Protein AF-A0A7S0EB21-F1 (afdb_monomer_lite)

Organism: NCBI:txid33657

Foldseek 3Di:
DDWDWDFFDFPDDDDDDPVCVVVSSVVTDTKIKDWDKDWDADPVGDDIDIDTPAMEIQDDVVQVCCCPPVVHRYFYKNKDKDWDDDPPFWTKIKMKIWTDDDPVDGTDIDIDIDTDDDPDPDDD

pLDDT: mean 81.05, std 12.31, range [51.47, 95.56]

Structure (mmCIF, N/CA/C/O backbone):
data_AF-A0A7S0EB21-F1
#
_entry.id   AF-A0A7S0EB21-F1
#
loop_
_atom_site.group_PDB
_atom_site.id
_atom_site.type_symbol
_atom_site.label_atom_id
_atom_site.label_alt_id
_atom_site.label_comp_id
_atom_site.label_asym_id
_atom_site.label_entity_id
_atom_site.label_seq_id
_atom_site.pdbx_PDB_ins_code
_atom_site.Cartn_x
_atom_site.Cartn_y
_atom_site.Cartn_z
_atom_site.occupancy
_atom_site.B_iso_or_equiv
_atom_site.auth_seq_id
_atom_site.auth_comp_id
_atom_site.auth_asym_id
_atom_site.auth_atom_id
_atom_site.pdbx_PDB_model_num
ATOM 1 N N . VAL A 1 1 ? -5.939 8.604 -4.684 1.00 68.31 1 VAL A N 1
ATOM 2 C CA . VAL A 1 1 ? -4.953 7.493 -4.658 1.00 68.31 1 VAL A CA 1
ATOM 3 C C . VAL A 1 1 ? -3.615 8.059 -4.225 1.00 68.31 1 VAL A C 1
ATOM 5 O O . VAL A 1 1 ? -3.295 9.161 -4.648 1.00 68.31 1 VAL A O 1
ATOM 8 N N . VAL A 1 2 ? -2.875 7.367 -3.361 1.00 80.31 2 VAL A N 1
ATOM 9 C CA . VAL A 1 2 ? -1.544 7.796 -2.903 1.00 80.31 2 VAL A CA 1
ATOM 10 C C . VAL A 1 2 ? -0.546 6.688 -3.217 1.00 80.31 2 VAL A C 1
ATOM 12 O O . VAL A 1 2 ? -0.753 5.545 -2.817 1.00 80.31 2 VAL A O 1
ATOM 15 N N . ALA A 1 3 ? 0.526 7.031 -3.928 1.00 75.19 3 ALA A N 1
ATOM 16 C CA . ALA A 1 3 ? 1.645 6.141 -4.207 1.00 75.19 3 ALA A CA 1
ATOM 17 C C . ALA A 1 3 ? 2.830 6.497 -3.309 1.00 75.19 3 ALA A C 1
ATOM 19 O O . ALA A 1 3 ? 3.264 7.652 -3.283 1.00 75.19 3 ALA A O 1
ATOM 20 N N . LEU A 1 4 ? 3.372 5.515 -2.595 1.00 76.88 4 LEU A N 1
ATOM 21 C CA . LEU A 1 4 ? 4.465 5.726 -1.654 1.00 76.88 4 LEU A CA 1
ATOM 22 C C . LEU A 1 4 ? 5.517 4.614 -1.762 1.00 76.88 4 LEU A C 1
ATOM 24 O O . LEU A 1 4 ? 5.246 3.495 -2.193 1.00 76.88 4 LEU A O 1
ATOM 28 N N . SER A 1 5 ? 6.756 4.959 -1.428 1.00 72.56 5 SER A N 1
ATOM 29 C CA . SER A 1 5 ? 7.861 4.004 -1.340 1.00 72.56 5 SER A CA 1
ATOM 30 C C . SER A 1 5 ? 8.329 3.988 0.103 1.00 72.56 5 SER A C 1
ATOM 32 O O . SER A 1 5 ? 8.719 5.036 0.616 1.00 72.56 5 SER A O 1
ATOM 34 N N . GLU A 1 6 ? 8.292 2.824 0.744 1.00 72.56 6 GLU A N 1
ATOM 35 C CA . GLU A 1 6 ? 8.730 2.672 2.127 1.00 72.56 6 GLU A CA 1
ATOM 36 C C . GLU A 1 6 ? 10.105 2.008 2.147 1.00 72.56 6 GLU A C 1
ATOM 38 O O . GLU A 1 6 ? 10.272 0.843 1.774 1.00 72.56 6 GLU A O 1
ATOM 43 N N . LEU A 1 7 ? 11.115 2.781 2.544 1.00 72.31 7 LEU A N 1
ATOM 44 C CA . LEU A 1 7 ? 12.503 2.337 2.573 1.00 72.31 7 LEU A CA 1
ATOM 45 C C . LEU A 1 7 ? 12.890 1.909 3.988 1.00 72.31 7 LEU A C 1
ATOM 47 O O . LEU A 1 7 ? 12.822 2.695 4.931 1.00 72.31 7 LEU A O 1
ATOM 51 N N . GLY A 1 8 ? 13.340 0.660 4.116 1.00 57.53 8 GLY A N 1
ATOM 52 C CA . GLY A 1 8 ? 13.966 0.148 5.329 1.00 57.53 8 GLY A CA 1
ATOM 53 C C . GLY A 1 8 ? 13.060 0.108 6.559 1.00 57.53 8 GLY A C 1
ATOM 54 O O . GLY A 1 8 ? 13.546 0.426 7.648 1.00 57.53 8 GLY A O 1
ATOM 55 N N . ILE A 1 9 ? 11.797 -0.300 6.407 1.00 63.59 9 ILE A N 1
ATOM 56 C CA . ILE A 1 9 ? 10.895 -0.531 7.542 1.00 63.59 9 ILE A CA 1
ATOM 57 C C . ILE A 1 9 ? 11.317 -1.807 8.267 1.00 63.59 9 ILE A C 1
ATOM 59 O O . ILE A 1 9 ? 11.326 -2.891 7.690 1.00 63.59 9 ILE A O 1
ATOM 63 N N . ALA A 1 10 ? 11.659 -1.672 9.546 1.00 60.94 10 ALA A N 1
ATOM 64 C CA . ALA A 1 10 ? 11.792 -2.787 10.479 1.00 60.94 10 ALA A CA 1
ATOM 65 C C . ALA A 1 10 ? 10.491 -2.927 11.288 1.00 60.94 10 ALA A C 1
ATOM 67 O O . ALA A 1 10 ? 9.810 -1.920 11.496 1.00 60.94 10 ALA A O 1
ATOM 68 N N . PRO A 1 11 ? 10.174 -4.105 11.849 1.00 59.81 11 PRO A N 1
ATOM 69 C CA . PRO A 1 11 ? 9.057 -4.295 12.789 1.00 59.81 11 PRO A CA 1
ATOM 70 C C . PRO A 1 11 ? 9.248 -3.586 14.155 1.00 59.81 11 PRO A C 1
ATOM 72 O O . PRO A 1 11 ? 8.749 -4.037 15.184 1.00 59.81 11 PRO A O 1
ATOM 75 N N . ALA A 1 12 ? 9.981 -2.474 14.205 1.00 55.69 12 ALA A N 1
ATOM 76 C CA . ALA A 1 12 ? 10.409 -1.819 15.430 1.00 55.69 12 ALA A CA 1
ATOM 77 C C . ALA A 1 12 ? 9.692 -0.479 15.615 1.00 55.69 12 ALA A C 1
ATOM 79 O O . ALA A 1 12 ? 10.011 0.509 14.959 1.00 55.69 12 ALA A O 1
ATOM 80 N N . GLY A 1 13 ? 8.757 -0.431 16.561 1.00 51.47 13 GLY A N 1
ATOM 81 C CA . GLY A 1 13 ? 8.198 0.839 17.015 1.00 51.47 13 GLY A CA 1
ATOM 82 C C . GLY A 1 13 ? 7.635 0.771 18.421 1.00 51.47 13 GLY A C 1
ATOM 83 O O . GLY A 1 13 ? 8.158 1.418 19.321 1.00 51.47 13 GLY A O 1
ATOM 84 N N . VAL A 1 14 ? 6.599 -0.040 18.630 1.00 51.97 14 VAL A N 1
ATOM 85 C CA . VAL A 1 14 ? 5.759 0.123 19.829 1.00 51.97 14 VAL A CA 1
ATOM 86 C C . VAL A 1 14 ? 5.985 -0.957 20.896 1.00 51.97 14 VAL A C 1
ATOM 88 O O . VAL A 1 14 ? 5.771 -0.689 22.069 1.00 51.97 14 VAL A O 1
ATOM 91 N N . LEU A 1 15 ? 6.484 -2.149 20.533 1.00 56.28 15 LEU A N 1
ATOM 92 C CA . LEU A 1 15 ? 6.464 -3.320 21.433 1.00 56.28 15 LEU A CA 1
ATOM 93 C C . LEU A 1 15 ? 7.834 -3.973 21.718 1.00 56.28 15 LEU A C 1
ATOM 95 O O . LEU A 1 15 ? 7.917 -4.862 22.557 1.00 56.28 15 LEU A O 1
ATOM 99 N N . ALA A 1 16 ? 8.920 -3.567 21.045 1.00 60.88 16 ALA A N 1
ATOM 100 C CA . ALA A 1 16 ? 10.204 -4.275 21.132 1.00 60.88 16 ALA A CA 1
ATOM 101 C C . ALA A 1 16 ? 11.177 -3.675 22.181 1.00 60.88 16 ALA A C 1
ATOM 103 O O . ALA A 1 16 ? 11.488 -2.474 22.101 1.00 60.88 16 ALA A O 1
ATOM 104 N N . PRO A 1 17 ? 11.740 -4.490 23.105 1.00 70.88 17 PRO A N 1
ATOM 105 C CA . PRO A 1 17 ? 12.760 -4.057 24.064 1.00 70.88 17 PRO A CA 1
ATOM 106 C C . PRO A 1 17 ? 13.980 -3.443 23.368 1.00 70.88 17 PRO A C 1
ATOM 108 O O . PRO A 1 17 ? 14.415 -3.931 22.324 1.00 70.88 17 PRO A O 1
ATOM 111 N N . ARG A 1 18 ? 14.575 -2.393 23.959 1.00 72.56 18 ARG A N 1
ATOM 112 C CA . ARG A 1 18 ? 15.721 -1.654 23.379 1.00 72.56 18 ARG A CA 1
ATOM 113 C C . ARG A 1 18 ? 16.881 -2.566 22.961 1.00 72.56 18 ARG A C 1
ATOM 115 O O . ARG A 1 18 ? 17.495 -2.308 21.932 1.00 72.56 18 ARG A O 1
ATOM 122 N N . LEU A 1 19 ? 17.116 -3.641 23.711 1.00 77.62 19 LEU A N 1
ATOM 123 C CA . LEU A 1 19 ? 18.191 -4.605 23.478 1.00 77.62 19 LEU A CA 1
ATOM 124 C C . LEU A 1 19 ? 18.001 -5.457 22.209 1.00 77.62 19 LEU A C 1
ATOM 126 O O . LEU A 1 19 ? 18.982 -5.817 21.570 1.00 77.62 19 LEU A O 1
ATOM 130 N N . LEU A 1 20 ? 16.757 -5.740 21.801 1.00 73.12 20 LEU A N 1
ATOM 131 C CA . LEU A 1 20 ? 16.469 -6.527 20.590 1.00 73.12 20 LEU A CA 1
ATOM 132 C C . LEU A 1 20 ? 16.402 -5.681 19.312 1.00 73.12 20 LEU A C 1
ATOM 134 O O . LEU A 1 20 ? 16.380 -6.228 18.211 1.00 73.12 20 LEU A O 1
ATOM 138 N N . ARG A 1 21 ? 16.385 -4.349 19.428 1.00 71.62 21 ARG A N 1
ATOM 139 C CA . ARG A 1 21 ? 16.304 -3.435 18.277 1.00 71.62 21 ARG A CA 1
ATOM 140 C C . ARG A 1 21 ? 17.377 -3.663 17.197 1.00 71.62 21 ARG A C 1
ATOM 142 O O . ARG A 1 21 ? 16.979 -3.671 16.033 1.00 71.62 21 ARG A O 1
ATOM 149 N N . PRO A 1 22 ? 18.680 -3.866 17.499 1.00 71.00 22 PRO A N 1
ATOM 150 C CA . PRO A 1 22 ? 19.681 -4.107 16.455 1.00 71.00 22 PRO A CA 1
ATOM 151 C C . PRO A 1 22 ? 19.430 -5.422 15.707 1.00 71.00 22 PRO A C 1
ATOM 153 O O . PRO A 1 22 ? 19.478 -5.437 14.481 1.00 71.00 22 PRO A O 1
ATOM 156 N N . LEU A 1 23 ? 19.053 -6.491 16.414 1.00 68.38 23 LEU A N 1
ATOM 157 C CA . LEU A 1 23 ? 18.699 -7.772 15.796 1.00 68.38 23 LEU A CA 1
ATOM 158 C C . LEU A 1 23 ? 17.462 -7.636 14.891 1.00 68.38 23 LEU A C 1
ATOM 160 O O . LEU A 1 23 ? 17.471 -8.074 13.746 1.00 68.38 23 LEU A O 1
ATOM 164 N N . LEU A 1 24 ? 16.419 -6.949 15.365 1.00 66.62 24 LEU A N 1
ATOM 165 C CA . LEU A 1 24 ? 15.198 -6.694 14.589 1.00 66.62 24 LEU A CA 1
ATOM 166 C C . LEU A 1 24 ? 15.430 -5.756 13.392 1.00 66.62 24 LEU A C 1
ATOM 168 O O . LEU A 1 24 ? 14.667 -5.794 12.428 1.00 66.62 24 LEU A O 1
ATOM 172 N N . SER A 1 25 ? 16.486 -4.938 13.417 1.00 65.12 25 SER A N 1
ATOM 173 C CA . SER A 1 25 ? 16.880 -4.087 12.288 1.00 65.12 25 SER A CA 1
ATOM 174 C C . SER A 1 25 ? 17.454 -4.878 11.107 1.00 65.12 25 SER A C 1
ATOM 176 O O . SER A 1 25 ? 17.464 -4.375 9.986 1.00 65.12 25 SER A O 1
ATOM 178 N N . LEU A 1 26 ? 17.873 -6.128 11.318 1.00 67.44 26 LEU A N 1
ATOM 179 C CA . LEU A 1 26 ? 18.251 -7.026 10.224 1.00 67.44 26 LEU A CA 1
ATOM 180 C C . LEU A 1 26 ? 17.025 -7.530 9.450 1.00 67.44 26 LEU A C 1
ATOM 182 O O . LEU A 1 26 ? 17.141 -7.894 8.286 1.00 67.44 26 LEU A O 1
ATOM 186 N N . LEU A 1 27 ? 15.831 -7.480 10.050 1.00 69.81 27 LEU A N 1
ATOM 187 C CA . LEU A 1 27 ? 14.563 -7.828 9.398 1.00 69.81 27 LEU A CA 1
ATOM 188 C C . LEU A 1 27 ? 13.963 -6.649 8.613 1.00 69.81 27 LEU A C 1
ATOM 190 O O . LEU A 1 27 ? 12.751 -6.590 8.401 1.00 69.81 27 LEU A O 1
ATOM 194 N N . ARG A 1 28 ? 14.785 -5.669 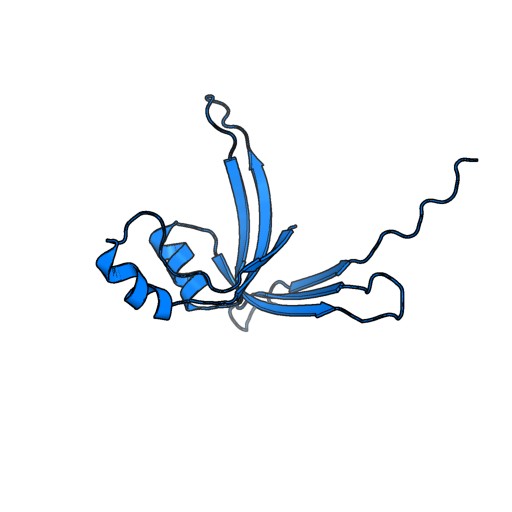8.222 1.00 76.12 28 ARG A N 1
ATOM 195 C CA . ARG A 1 28 ? 14.328 -4.503 7.464 1.00 76.12 28 ARG A CA 1
ATOM 196 C C . ARG A 1 28 ? 13.867 -4.912 6.079 1.00 76.12 28 ARG A C 1
ATOM 198 O O . ARG A 1 28 ? 14.599 -5.535 5.318 1.00 76.12 28 ARG A O 1
ATOM 205 N N . VAL A 1 29 ? 12.668 -4.470 5.737 1.00 78.88 29 VAL A N 1
ATOM 206 C CA . VAL A 1 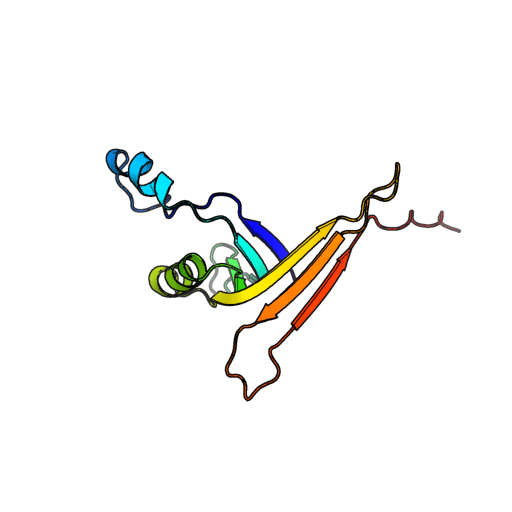29 ? 12.062 -4.698 4.437 1.00 78.88 29 VAL A CA 1
ATOM 207 C C . VAL A 1 29 ? 11.863 -3.356 3.748 1.00 78.88 29 VAL A C 1
ATOM 209 O O . VAL A 1 29 ? 11.288 -2.423 4.310 1.00 78.88 29 VAL A O 1
ATOM 212 N N . SER A 1 30 ? 12.328 -3.268 2.508 1.00 83.31 30 SER A N 1
ATOM 213 C CA . SER A 1 30 ? 12.010 -2.156 1.612 1.00 83.31 30 SER A CA 1
ATOM 214 C C . SER A 1 30 ? 10.964 -2.620 0.614 1.00 83.31 30 SER A C 1
ATOM 216 O O . SER A 1 30 ? 11.091 -3.705 0.041 1.00 83.31 30 SER A O 1
ATOM 218 N N . HIS A 1 31 ? 9.916 -1.825 0.421 1.00 87.44 31 HIS A N 1
ATOM 219 C CA . HIS A 1 31 ? 8.842 -2.182 -0.496 1.00 87.44 31 HIS A CA 1
ATOM 220 C C . HIS A 1 31 ? 8.134 -0.951 -1.067 1.00 87.44 31 HIS A C 1
ATOM 222 O O . HIS A 1 31 ? 8.176 0.148 -0.511 1.00 87.44 31 HIS A O 1
ATOM 228 N N . HIS A 1 32 ? 7.472 -1.140 -2.203 1.00 91.06 32 HIS A N 1
ATOM 229 C CA . HIS A 1 32 ? 6.542 -0.163 -2.751 1.00 91.06 32 HIS A CA 1
ATOM 230 C C . HIS A 1 32 ? 5.137 -0.455 -2.244 1.00 91.06 32 HIS A C 1
ATOM 232 O O . HIS A 1 32 ? 4.756 -1.623 -2.103 1.00 91.06 32 HIS A O 1
ATOM 238 N N . ALA A 1 33 ? 4.365 0.604 -2.013 1.00 90.75 33 ALA A N 1
ATOM 239 C CA . ALA A 1 33 ? 2.970 0.486 -1.641 1.00 90.75 33 ALA A CA 1
ATOM 240 C C . ALA A 1 33 ? 2.095 1.519 -2.360 1.00 90.75 33 ALA A C 1
ATOM 242 O O . ALA A 1 33 ? 2.524 2.630 -2.691 1.00 90.75 33 ALA A O 1
ATOM 243 N N . VAL A 1 34 ? 0.849 1.134 -2.621 1.00 92.00 34 VAL A N 1
ATOM 244 C CA . VAL A 1 34 ? -0.161 2.010 -3.217 1.00 92.00 34 VAL A CA 1
ATOM 245 C C . VAL A 1 34 ? -1.451 1.908 -2.433 1.00 92.00 34 VAL A C 1
ATOM 247 O O . VAL A 1 34 ? -1.985 0.823 -2.217 1.00 92.00 34 VAL A O 1
ATOM 250 N N . ASN A 1 35 ? -1.989 3.059 -2.042 1.00 92.38 35 ASN A N 1
ATOM 251 C CA . ASN A 1 35 ? -3.087 3.114 -1.097 1.00 92.38 35 ASN A CA 1
ATOM 252 C C . ASN A 1 35 ? -4.243 3.916 -1.700 1.00 92.38 35 ASN A C 1
ATOM 254 O O . ASN A 1 35 ? -4.075 5.035 -2.200 1.00 92.38 35 ASN A O 1
ATOM 258 N N . VAL A 1 36 ? -5.451 3.373 -1.582 1.00 90.81 36 VAL A N 1
ATOM 259 C CA . VAL A 1 36 ? -6.690 4.131 -1.760 1.00 90.81 36 VAL A CA 1
ATOM 260 C C . VAL A 1 36 ? -7.229 4.384 -0.366 1.00 90.81 36 VAL A C 1
ATOM 262 O O . VAL A 1 36 ? -7.602 3.451 0.342 1.00 90.81 36 VAL A O 1
ATOM 265 N N . ARG A 1 37 ? -7.191 5.645 0.062 1.00 93.12 37 ARG A N 1
ATOM 266 C CA . ARG A 1 37 ? -7.520 6.040 1.429 1.00 93.12 37 ARG A CA 1
ATOM 267 C C . ARG A 1 37 ? -8.244 7.372 1.459 1.00 93.12 37 ARG A C 1
ATOM 269 O O . ARG A 1 37 ? -8.053 8.191 0.560 1.00 93.12 37 ARG A O 1
ATOM 276 N N . THR A 1 38 ? -9.005 7.582 2.520 1.00 93.69 38 THR A N 1
ATOM 277 C CA . THR A 1 38 ? -9.607 8.871 2.856 1.00 93.69 38 THR A CA 1
ATOM 278 C C . THR A 1 38 ? -9.284 9.247 4.300 1.00 93.69 38 THR A C 1
ATOM 280 O O . THR A 1 38 ? -8.840 8.408 5.088 1.00 93.69 38 THR A O 1
ATOM 283 N N . TYR A 1 39 ? -9.488 10.517 4.631 1.00 94.06 39 TYR A N 1
ATOM 284 C CA . TYR A 1 39 ? -9.381 11.034 5.988 1.00 94.06 39 TYR A CA 1
ATOM 285 C C . TYR A 1 39 ? -10.775 11.097 6.597 1.00 94.06 39 TYR A C 1
ATOM 287 O O . TYR A 1 39 ? -11.710 11.599 5.974 1.00 94.06 39 TYR A O 1
ATOM 295 N N . VAL A 1 40 ? -10.913 10.572 7.807 1.00 94.69 40 VAL A N 1
ATOM 296 C CA . VAL A 1 40 ? -12.202 10.452 8.488 1.00 94.69 40 VAL A CA 1
ATOM 297 C C . VAL A 1 40 ? -12.167 11.195 9.812 1.00 94.69 40 VAL A C 1
ATOM 299 O O . VAL A 1 40 ? -11.123 11.301 10.457 1.00 94.69 40 VAL A O 1
ATOM 302 N N . ARG A 1 41 ? -13.322 11.707 10.226 1.00 95.56 41 ARG A N 1
ATOM 303 C CA . ARG A 1 41 ? -13.543 12.234 11.572 1.00 95.56 41 ARG A CA 1
ATOM 304 C C . ARG A 1 41 ? -14.632 11.388 12.228 1.00 95.56 41 ARG A C 1
ATOM 306 O O . ARG A 1 41 ? -15.693 11.250 11.620 1.00 95.56 41 ARG A O 1
ATOM 313 N N . PRO A 1 42 ? -14.384 10.784 13.401 1.00 92.50 42 PRO A N 1
ATOM 314 C CA . PRO A 1 42 ? -15.397 9.987 14.081 1.00 92.50 42 PRO A CA 1
ATOM 315 C C . PRO A 1 42 ? -16.623 10.833 14.439 1.00 92.50 42 PRO A C 1
ATOM 317 O O . PRO A 1 42 ? -16.487 11.912 15.012 1.00 92.50 42 PRO A O 1
ATOM 320 N N . ALA A 1 43 ? -17.820 10.328 14.133 1.00 90.12 43 ALA A N 1
ATOM 321 C CA . ALA A 1 43 ? -19.075 11.019 14.441 1.00 90.12 43 ALA A CA 1
ATOM 322 C C . ALA A 1 43 ? -19.319 11.153 15.955 1.00 90.12 43 ALA A C 1
ATOM 324 O O . ALA A 1 43 ? -19.879 12.146 16.401 1.00 90.12 43 ALA A O 1
ATOM 325 N N . ALA A 1 44 ? -18.841 10.189 16.750 1.00 91.00 44 ALA A N 1
ATOM 326 C CA . ALA A 1 44 ? -18.924 10.204 18.213 1.00 91.00 44 ALA A CA 1
ATOM 327 C C . ALA A 1 44 ? -17.900 11.147 18.888 1.00 91.00 44 ALA A C 1
ATOM 329 O O . ALA A 1 44 ? -17.735 11.110 20.104 1.00 91.00 44 ALA A O 1
ATOM 330 N N . GLY A 1 45 ? -17.186 11.967 18.110 1.00 89.75 45 GLY A N 1
ATOM 331 C CA . GLY A 1 45 ? -16.028 12.715 18.589 1.00 89.75 45 GLY A CA 1
ATOM 332 C C . GLY A 1 45 ? -14.775 11.839 18.697 1.00 89.75 45 GLY A C 1
ATOM 333 O O . GLY A 1 45 ? -14.834 10.610 18.706 1.00 89.75 45 GLY A O 1
ATOM 334 N N . GLY A 1 46 ? -13.611 12.486 18.716 1.00 90.75 46 GLY A N 1
ATOM 335 C CA . GLY A 1 46 ? -12.309 11.820 18.771 1.00 90.75 46 GLY A CA 1
ATOM 336 C C . GLY A 1 46 ? -11.319 12.336 17.725 1.00 90.75 46 GLY A C 1
ATOM 337 O O . GLY A 1 46 ? -11.657 13.195 16.904 1.00 90.75 46 GLY A O 1
ATOM 338 N N . PRO A 1 47 ? -10.073 11.835 17.759 1.00 94.56 47 PRO A N 1
ATOM 339 C CA . PRO A 1 47 ? -9.032 12.287 16.850 1.00 94.56 47 PRO A CA 1
ATOM 340 C C . PRO A 1 47 ? -9.363 11.921 15.391 1.00 94.56 47 PRO A C 1
ATOM 342 O O . PRO A 1 47 ? -9.931 10.856 15.131 1.00 94.56 47 PRO A O 1
ATOM 345 N N . PRO A 1 48 ? -9.001 12.778 14.415 1.00 94.38 48 PRO A N 1
ATOM 346 C CA . PRO A 1 48 ? -9.117 12.440 13.002 1.00 94.38 48 PRO A CA 1
ATOM 347 C C . PRO A 1 48 ? -8.254 11.218 12.667 1.00 94.38 48 PRO A C 1
ATOM 349 O O . PRO A 1 48 ? -7.172 11.028 13.221 1.00 94.38 48 PRO A O 1
ATOM 352 N N . GLY A 1 49 ? -8.731 10.404 11.730 1.00 91.75 49 GLY A N 1
ATOM 353 C CA . GLY A 1 49 ? -8.096 9.152 11.339 1.00 91.75 49 GLY A CA 1
ATOM 354 C C . GLY A 1 49 ? -7.938 9.000 9.831 1.00 91.75 49 GLY A C 1
ATOM 355 O O . GLY A 1 49 ? -8.378 9.830 9.032 1.00 91.75 49 GLY A O 1
ATOM 356 N N . VAL A 1 50 ? -7.316 7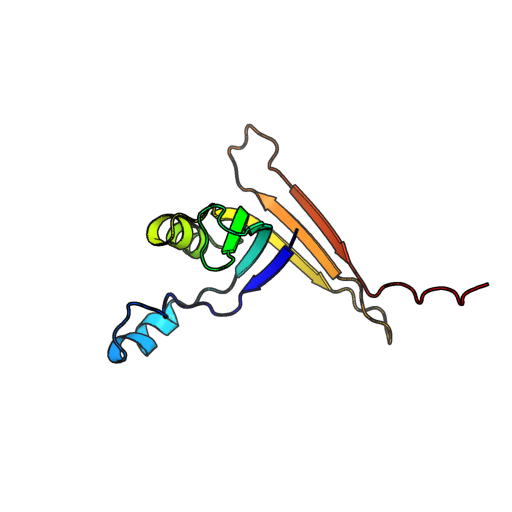.891 9.442 1.00 91.94 50 VAL A N 1
ATOM 357 C CA . VAL A 1 50 ? -7.161 7.468 8.048 1.00 91.94 50 VAL A CA 1
ATOM 358 C C . VAL A 1 50 ? -7.923 6.166 7.860 1.00 91.94 50 VAL A C 1
ATOM 360 O O . VAL A 1 50 ? -7.733 5.224 8.624 1.00 91.94 50 VAL A O 1
ATOM 363 N N . TYR A 1 51 ? -8.751 6.100 6.824 1.00 90.00 51 TYR A N 1
ATOM 364 C CA . TYR A 1 51 ? -9.444 4.880 6.429 1.00 90.00 51 TYR A CA 1
ATOM 365 C C . TYR A 1 51 ? -8.896 4.376 5.094 1.00 90.00 51 TYR A C 1
ATOM 367 O O . TYR A 1 51 ? -8.842 5.129 4.119 1.00 90.00 51 TYR A O 1
ATOM 375 N N . PHE A 1 52 ? -8.490 3.107 5.043 1.00 92.50 52 PHE A N 1
ATOM 376 C CA . PHE A 1 52 ? -7.942 2.472 3.844 1.00 92.50 52 PHE A CA 1
ATOM 377 C C . PHE A 1 52 ? -9.008 1.616 3.156 1.00 92.50 52 PHE A C 1
ATOM 379 O O . PHE A 1 52 ? -9.418 0.591 3.689 1.00 92.50 52 PHE A O 1
ATOM 386 N N . PHE A 1 53 ? -9.400 1.994 1.939 1.00 89.94 53 PHE A N 1
ATOM 387 C CA . PHE A 1 53 ? -10.222 1.149 1.066 1.00 89.94 53 PHE A CA 1
ATOM 388 C C . PHE A 1 53 ? -9.402 -0.006 0.488 1.00 89.94 53 PHE A C 1
ATOM 390 O O . PHE A 1 53 ? -9.871 -1.137 0.373 1.00 89.94 53 PHE A O 1
ATOM 397 N N . SER A 1 54 ? -8.153 0.275 0.114 1.00 89.38 54 SER A N 1
ATOM 398 C CA . SER A 1 54 ? -7.208 -0.752 -0.300 1.00 89.38 54 SER A CA 1
ATOM 399 C C . SER A 1 54 ? -5.774 -0.331 -0.063 1.00 89.38 54 SER A C 1
ATOM 401 O O . SER A 1 54 ? -5.452 0.860 -0.118 1.00 89.38 54 SER A O 1
ATOM 403 N N . LEU A 1 55 ? -4.910 -1.324 0.124 1.00 92.44 55 LEU A N 1
ATOM 404 C CA . LEU A 1 55 ? -3.491 -1.105 0.308 1.00 92.44 55 LEU A CA 1
ATOM 405 C C . LEU A 1 55 ? -2.704 -2.201 -0.412 1.00 92.44 55 LEU A C 1
ATOM 407 O O . LEU A 1 55 ? -2.697 -3.348 0.009 1.00 92.44 55 LEU A O 1
ATOM 411 N N . ASP A 1 56 ? -2.076 -1.866 -1.527 1.00 93.94 56 ASP A N 1
ATOM 412 C CA . ASP A 1 56 ? -1.289 -2.798 -2.326 1.00 93.94 56 ASP A CA 1
ATOM 413 C C . ASP A 1 56 ? 0.181 -2.709 -1.903 1.00 93.94 56 ASP A C 1
ATOM 415 O O . ASP A 1 56 ? 0.679 -1.616 -1.648 1.00 93.94 56 ASP A O 1
ATOM 419 N N . CYS A 1 57 ? 0.881 -3.840 -1.819 1.00 93.19 57 CYS A N 1
ATOM 420 C CA . CYS A 1 57 ? 2.252 -3.926 -1.313 1.00 93.19 57 CYS A CA 1
ATOM 421 C C . CYS A 1 57 ? 3.093 -4.865 -2.183 1.00 93.19 57 CYS A C 1
ATOM 423 O O . CYS A 1 57 ? 2.642 -5.956 -2.541 1.00 93.19 57 CYS A O 1
ATOM 425 N N . SER A 1 58 ? 4.331 -4.471 -2.490 1.00 93.69 58 SER A N 1
ATOM 426 C CA . SER A 1 58 ? 5.237 -5.258 -3.334 1.00 93.69 58 SER A CA 1
ATOM 427 C C . SER A 1 58 ? 5.980 -6.388 -2.616 1.00 93.69 58 SER A C 1
ATOM 429 O O . SER A 1 58 ? 6.768 -7.088 -3.251 1.00 93.69 58 SER A O 1
ATOM 431 N N . HIS A 1 59 ? 5.764 -6.576 -1.309 1.00 92.38 59 HIS A N 1
ATOM 432 C CA . HIS A 1 59 ? 6.534 -7.519 -0.499 1.00 92.38 59 HIS A CA 1
ATOM 433 C C . HIS A 1 59 ? 5.649 -8.448 0.339 1.00 92.38 59 HIS A C 1
ATOM 435 O O . HIS A 1 59 ? 4.828 -8.005 1.142 1.00 92.38 59 HIS A O 1
ATOM 441 N N . VAL A 1 60 ? 5.873 -9.759 0.200 1.00 90.88 60 VAL A N 1
ATOM 442 C CA . VAL A 1 60 ? 5.057 -10.815 0.827 1.00 90.88 60 VAL A CA 1
ATOM 443 C C . VAL A 1 60 ? 5.053 -10.694 2.349 1.00 90.88 60 VAL A C 1
ATOM 445 O O . VAL A 1 60 ? 3.986 -10.626 2.950 1.00 90.88 60 VAL A O 1
ATOM 448 N N . LEU A 1 61 ? 6.234 -10.613 2.970 1.00 88.44 61 LEU A N 1
ATOM 449 C CA . LEU A 1 61 ? 6.348 -10.597 4.431 1.00 88.44 61 LEU A CA 1
ATOM 450 C C . LEU A 1 61 ? 5.733 -9.337 5.060 1.00 88.44 61 LEU A C 1
ATOM 452 O O . LEU A 1 61 ? 5.024 -9.440 6.055 1.00 88.44 61 LEU A O 1
ATOM 456 N N . ALA A 1 62 ? 5.941 -8.164 4.449 1.00 85.44 62 ALA A N 1
ATOM 457 C CA . ALA A 1 62 ? 5.337 -6.912 4.896 1.00 85.44 62 ALA A CA 1
ATOM 458 C C . ALA A 1 62 ? 3.809 -6.965 4.763 1.00 85.44 62 ALA A C 1
ATOM 460 O O . ALA A 1 62 ? 3.096 -6.633 5.707 1.00 85.44 62 ALA A O 1
ATOM 461 N N . SER A 1 63 ? 3.298 -7.471 3.633 1.00 89.81 63 SER A N 1
ATOM 462 C CA . SER A 1 63 ? 1.860 -7.650 3.426 1.00 89.81 63 SER A CA 1
ATOM 463 C C . SER A 1 63 ? 1.240 -8.635 4.413 1.00 89.81 63 SER A C 1
ATOM 465 O O . SER A 1 63 ? 0.134 -8.388 4.889 1.00 89.81 63 SER A O 1
ATOM 467 N N . PHE A 1 64 ? 1.919 -9.739 4.720 1.00 90.0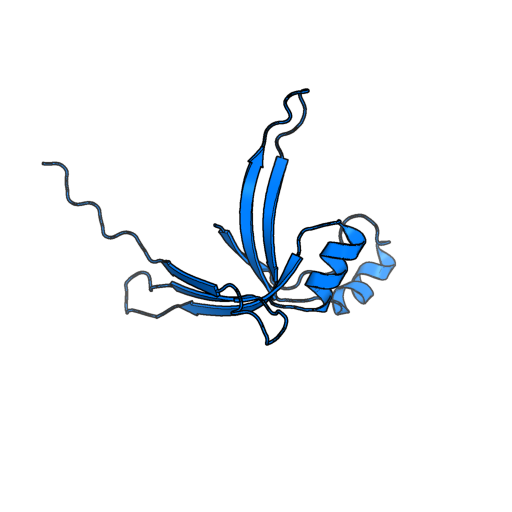6 64 PHE A N 1
ATOM 468 C CA . PHE A 1 64 ? 1.437 -10.720 5.686 1.00 90.06 64 PHE A CA 1
ATOM 469 C C . PHE A 1 64 ? 1.448 -10.154 7.112 1.00 90.06 64 PHE A C 1
ATOM 471 O O . PHE A 1 64 ? 0.425 -10.198 7.791 1.00 90.06 64 PHE A O 1
ATOM 478 N N . GLY A 1 65 ? 2.561 -9.547 7.534 1.00 87.00 65 GLY A N 1
ATOM 479 C CA . GLY A 1 65 ? 2.691 -8.933 8.856 1.00 87.00 65 GLY A CA 1
ATOM 480 C C . GLY A 1 65 ? 1.670 -7.819 9.092 1.00 87.00 65 GLY A C 1
ATOM 481 O O . GLY A 1 65 ? 1.047 -7.778 10.149 1.00 87.00 65 GLY A O 1
ATOM 482 N N . ALA A 1 66 ? 1.418 -6.967 8.094 1.00 86.31 66 ALA A N 1
ATOM 483 C CA . ALA A 1 66 ? 0.426 -5.898 8.197 1.00 86.31 66 ALA A CA 1
ATOM 484 C C . ALA A 1 66 ? -1.011 -6.416 8.384 1.00 86.31 66 ALA A C 1
ATOM 486 O O . ALA A 1 66 ? -1.789 -5.837 9.146 1.00 86.31 66 ALA A O 1
ATOM 487 N N . ARG A 1 67 ? -1.359 -7.529 7.725 1.00 90.69 67 ARG A N 1
ATOM 488 C CA . ARG A 1 67 ? -2.661 -8.191 7.898 1.00 90.69 67 ARG A CA 1
ATOM 489 C C . ARG A 1 67 ? -2.779 -8.830 9.275 1.00 90.69 67 ARG A C 1
ATOM 491 O O . ARG A 1 67 ? -3.798 -8.658 9.928 1.00 90.69 67 ARG A O 1
ATOM 498 N N . LEU A 1 68 ? -1.743 -9.553 9.697 1.00 87.50 68 LEU A N 1
ATOM 499 C CA . LEU A 1 68 ? -1.771 -10.328 10.934 1.00 87.50 68 LEU A CA 1
ATOM 500 C C . LEU A 1 68 ? -1.740 -9.437 12.181 1.00 87.50 68 LEU A C 1
ATOM 502 O O . LEU A 1 68 ? -2.478 -9.688 13.125 1.00 87.50 68 LEU A O 1
ATOM 506 N N . LEU A 1 69 ? -0.890 -8.407 12.189 1.00 85.81 69 LEU A N 1
ATOM 507 C CA . LEU A 1 69 ? -0.617 -7.609 13.389 1.00 85.81 69 LEU A CA 1
ATOM 508 C C . LEU A 1 69 ? -1.488 -6.357 13.504 1.00 85.81 69 LEU A C 1
ATOM 510 O O . LEU A 1 69 ? -1.754 -5.902 14.611 1.00 85.81 69 LEU A O 1
ATOM 514 N N . PHE A 1 70 ? -1.917 -5.787 12.376 1.00 83.19 70 PHE A N 1
ATOM 515 C CA . PHE A 1 70 ? -2.616 -4.497 12.352 1.00 83.19 70 PHE A CA 1
ATOM 516 C C . PHE A 1 70 ? -3.985 -4.561 11.669 1.00 83.19 70 PHE A C 1
ATOM 518 O O . PHE A 1 70 ? -4.636 -3.529 11.519 1.00 83.19 70 PHE A O 1
ATOM 525 N N . ASN A 1 71 ? -4.420 -5.751 11.237 1.00 88.25 71 ASN A N 1
ATOM 526 C CA . ASN A 1 71 ? -5.669 -5.963 10.502 1.00 88.25 71 ASN A CA 1
ATOM 527 C C . ASN A 1 71 ? -5.831 -5.010 9.299 1.00 88.25 71 ASN A C 1
ATOM 529 O O . ASN A 1 71 ? -6.927 -4.548 8.979 1.00 88.25 71 ASN A O 1
ATOM 533 N N . LEU A 1 72 ? -4.718 -4.668 8.643 1.00 91.00 72 LEU A N 1
ATOM 534 C CA . LEU A 1 72 ? -4.737 -3.744 7.515 1.00 91.00 72 LEU A CA 1
ATOM 535 C C . LEU A 1 72 ? -5.114 -4.482 6.222 1.00 91.00 72 LEU A C 1
ATOM 537 O O . LEU A 1 72 ? -4.714 -5.637 6.033 1.00 91.00 72 LEU A O 1
ATOM 541 N N . PRO A 1 73 ? -5.812 -3.819 5.279 1.00 91.62 73 PRO A N 1
ATOM 542 C CA . PRO A 1 73 ? -6.279 -4.425 4.031 1.00 91.62 73 PRO A CA 1
ATOM 543 C C . PRO A 1 73 ? -5.152 -4.554 2.987 1.00 91.62 73 PRO A C 1
ATOM 545 O O . PRO A 1 73 ? -5.317 -4.160 1.829 1.00 91.62 73 PRO A O 1
ATOM 548 N N . TYR A 1 74 ? -3.996 -5.087 3.397 1.00 91.88 74 TYR A N 1
ATOM 549 C CA . TYR A 1 74 ? -2.838 -5.282 2.530 1.00 91.88 74 TYR A CA 1
ATOM 550 C C . TYR A 1 74 ? -3.107 -6.384 1.498 1.00 91.88 74 TYR A C 1
ATOM 552 O O . TYR A 1 74 ? -3.493 -7.505 1.843 1.00 91.88 74 TYR A O 1
ATOM 560 N N . ARG A 1 75 ? -2.850 -6.087 0.225 1.00 92.56 75 ARG A N 1
ATOM 561 C CA . ARG A 1 75 ? -2.888 -7.033 -0.890 1.00 92.56 75 ARG A CA 1
ATOM 562 C C . ARG A 1 75 ? -1.542 -7.069 -1.591 1.00 92.56 75 ARG A C 1
ATOM 564 O O . ARG A 1 75 ? -0.946 -6.040 -1.890 1.00 92.56 75 ARG A O 1
ATOM 571 N N . LEU A 1 76 ? -1.068 -8.274 -1.875 1.00 94.44 76 LEU A N 1
ATOM 572 C CA . LEU A 1 76 ? 0.194 -8.459 -2.572 1.00 94.44 76 LEU A CA 1
ATOM 573 C C . LEU A 1 76 ? 0.050 -8.029 -4.038 1.00 94.44 76 LEU A C 1
ATOM 575 O O . LEU A 1 76 ? -0.860 -8.489 -4.729 1.00 94.44 76 LEU A O 1
ATOM 579 N N . ALA A 1 77 ? 0.955 -7.185 -4.523 1.00 94.38 77 ALA A N 1
ATOM 580 C CA . ALA A 1 77 ? 0.959 -6.680 -5.893 1.00 94.38 77 ALA A CA 1
ATOM 581 C C . ALA A 1 77 ? 2.377 -6.660 -6.474 1.00 94.38 77 ALA A C 1
ATOM 583 O O . ALA A 1 77 ? 3.363 -6.583 -5.747 1.00 94.38 77 ALA A O 1
ATOM 584 N N . ARG A 1 78 ? 2.503 -6.736 -7.799 1.00 93.81 78 ARG A N 1
ATOM 585 C CA . ARG A 1 78 ? 3.738 -6.353 -8.498 1.00 93.81 78 ARG A CA 1
ATOM 586 C C . ARG A 1 78 ? 3.671 -4.854 -8.738 1.00 93.81 78 ARG A C 1
ATOM 588 O O . ARG A 1 78 ? 2.716 -4.415 -9.364 1.00 93.81 78 ARG A O 1
ATOM 595 N N . ILE A 1 79 ? 4.639 -4.099 -8.226 1.00 93.94 79 ILE A N 1
ATOM 596 C CA . ILE A 1 79 ? 4.657 -2.637 -8.327 1.00 93.94 79 ILE A CA 1
ATOM 597 C C . ILE A 1 79 ? 6.002 -2.205 -8.901 1.00 93.94 79 ILE A C 1
ATOM 599 O O . ILE A 1 79 ? 7.044 -2.546 -8.340 1.00 93.94 79 ILE A O 1
ATOM 603 N N . HIS A 1 80 ? 5.968 -1.440 -9.988 1.00 92.50 80 HIS A N 1
ATOM 604 C CA . HIS A 1 80 ? 7.138 -0.817 -10.596 1.00 92.50 80 HIS A CA 1
ATOM 605 C C . HIS A 1 80 ? 6.976 0.698 -10.581 1.00 92.50 80 HIS A C 1
ATOM 607 O O . HIS A 1 80 ? 5.885 1.223 -10.796 1.00 92.50 80 HIS A O 1
ATOM 613 N N . ARG A 1 81 ? 8.071 1.415 -10.331 1.00 89.00 81 ARG A N 1
ATOM 614 C CA . ARG A 1 81 ? 8.103 2.878 -10.342 1.00 89.00 81 ARG A CA 1
ATOM 615 C C . ARG A 1 81 ? 9.354 3.344 -11.068 1.00 89.00 81 ARG A C 1
ATOM 617 O O . ARG A 1 81 ? 10.446 2.873 -10.760 1.00 89.00 81 ARG A O 1
ATOM 624 N N . SER A 1 82 ? 9.200 4.277 -11.996 1.00 89.19 82 SER A N 1
ATOM 625 C CA . SER A 1 82 ? 10.304 4.881 -12.741 1.00 89.19 82 SER A CA 1
ATOM 626 C C . SER A 1 82 ? 10.184 6.405 -12.758 1.00 89.19 82 SER A C 1
ATOM 628 O O . SER A 1 82 ? 9.124 6.981 -12.491 1.00 89.19 82 SER A O 1
ATOM 630 N N . LYS A 1 83 ? 11.310 7.065 -13.025 1.00 85.19 83 LYS A N 1
ATOM 631 C CA . LYS A 1 83 ? 11.398 8.503 -13.271 1.00 85.19 83 LYS A CA 1
ATOM 632 C C . LYS A 1 83 ? 12.141 8.685 -14.587 1.00 85.19 83 LYS A C 1
ATOM 634 O O . LYS A 1 83 ? 13.298 8.286 -14.682 1.00 85.19 83 LYS A O 1
ATOM 639 N N . GLU A 1 84 ? 11.485 9.256 -15.581 1.00 78.88 84 GLU A N 1
ATOM 640 C CA . GLU A 1 84 ? 12.138 9.675 -16.815 1.00 78.88 84 GLU A CA 1
ATOM 641 C C . GLU A 1 84 ? 12.903 10.970 -16.554 1.00 78.88 84 GLU A C 1
ATOM 643 O O . GLU A 1 84 ? 12.360 11.942 -16.027 1.00 78.88 84 GLU A O 1
ATOM 648 N N . ALA A 1 85 ? 14.192 10.978 -16.888 1.00 64.25 85 ALA A N 1
ATOM 649 C CA . ALA A 1 85 ? 14.995 12.188 -16.883 1.00 64.25 85 ALA A CA 1
ATOM 650 C C . ALA A 1 85 ? 14.766 12.923 -18.208 1.00 64.25 85 ALA A C 1
ATOM 652 O O . ALA A 1 85 ? 15.256 12.503 -19.252 1.00 64.25 85 ALA A O 1
ATOM 653 N N . SER A 1 86 ? 14.031 14.028 -18.173 1.00 56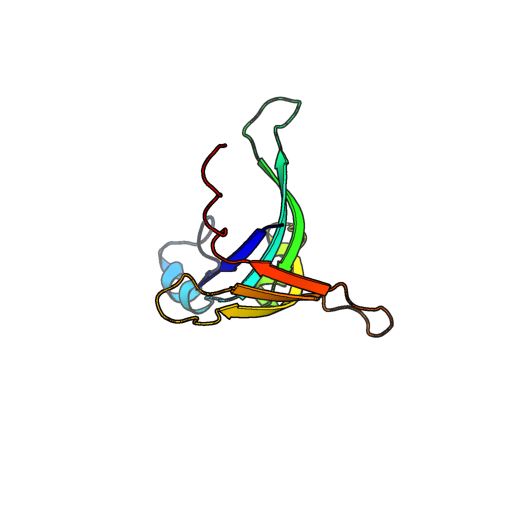.91 86 SER A N 1
ATOM 654 C CA . SER A 1 86 ? 13.999 14.992 -19.272 1.00 56.91 86 SER A CA 1
ATOM 655 C C . SER A 1 86 ? 14.941 16.126 -18.868 1.00 56.91 86 SER A C 1
ATOM 657 O O . SER A 1 86 ? 14.763 16.691 -17.794 1.00 56.91 86 SER A O 1
ATOM 659 N N . GLY A 1 87 ? 15.995 16.411 -19.640 1.00 60.84 87 GLY A N 1
ATOM 660 C CA . GLY A 1 87 ? 17.042 17.373 -19.247 1.00 60.84 87 GLY A CA 1
ATOM 661 C C . GLY A 1 87 ? 16.498 18.705 -18.700 1.00 60.84 87 GLY A C 1
ATOM 662 O O . GLY A 1 87 ? 15.448 19.152 -19.141 1.00 60.84 87 GLY A O 1
ATOM 663 N N . HIS A 1 88 ? 17.197 19.318 -17.733 1.00 54.06 88 HIS A N 1
ATOM 664 C CA . HIS A 1 88 ? 16.910 20.597 -17.035 1.00 54.06 88 HIS A CA 1
ATOM 665 C C . HIS A 1 88 ? 15.460 20.883 -16.556 1.00 54.06 88 HIS A C 1
ATOM 667 O O . HIS A 1 88 ? 15.237 21.892 -15.890 1.00 54.06 88 HIS A O 1
ATOM 673 N N . ARG A 1 89 ? 14.472 20.017 -16.812 1.00 56.78 89 ARG A N 1
ATOM 674 C CA . ARG A 1 89 ? 13.075 20.141 -16.374 1.00 56.78 89 ARG A CA 1
ATOM 675 C C . ARG A 1 89 ? 12.689 18.965 -15.483 1.00 56.78 89 ARG A C 1
ATOM 677 O O . ARG A 1 89 ? 13.229 17.869 -15.585 1.00 56.78 89 ARG A O 1
ATOM 684 N N . SER A 1 90 ? 11.751 19.212 -14.573 1.00 61.53 90 SER A N 1
ATOM 685 C CA . SER A 1 90 ? 11.215 18.196 -13.664 1.00 61.53 90 SER A CA 1
ATOM 686 C C . SER A 1 90 ? 10.670 16.998 -14.456 1.00 61.53 90 SER A C 1
ATOM 688 O O . SER A 1 90 ? 9.708 17.133 -15.207 1.00 61.53 90 SER A O 1
ATOM 690 N N . GLY A 1 91 ? 11.338 15.849 -14.326 1.00 74.31 91 GLY A N 1
ATOM 691 C CA . GLY A 1 91 ? 11.060 14.633 -15.089 1.00 74.31 91 GLY A CA 1
ATOM 692 C C . GLY A 1 91 ? 9.716 13.973 -14.768 1.00 74.31 91 GLY A C 1
ATOM 693 O O . GLY A 1 91 ? 9.204 14.090 -13.651 1.00 74.31 91 GLY A O 1
ATOM 694 N N . GLN A 1 92 ? 9.157 13.258 -15.746 1.00 81.81 92 GLN A N 1
ATOM 695 C CA . GLN A 1 92 ? 7.908 12.517 -15.591 1.00 81.81 92 GLN A CA 1
ATOM 696 C C . GLN A 1 92 ? 8.132 11.266 -14.731 1.00 81.81 92 GLN A C 1
ATOM 698 O O . GLN A 1 92 ? 9.102 10.528 -14.884 1.00 81.81 92 GLN A O 1
ATOM 703 N N . HIS A 1 93 ? 7.229 11.016 -13.799 1.00 87.62 93 HIS A N 1
ATOM 704 C CA . HIS A 1 93 ? 7.199 9.820 -12.980 1.00 87.62 93 HIS A CA 1
ATOM 705 C C . HIS A 1 93 ? 6.117 8.875 -13.482 1.00 87.62 93 HIS A C 1
ATOM 707 O O . HIS A 1 93 ? 5.005 9.309 -13.781 1.00 87.62 93 HIS A O 1
ATOM 713 N N . ARG A 1 94 ? 6.423 7.580 -13.502 1.00 90.00 94 ARG A N 1
ATOM 714 C CA . ARG A 1 94 ? 5.471 6.521 -13.827 1.00 90.00 94 ARG A CA 1
ATOM 715 C C . ARG A 1 94 ? 5.435 5.492 -12.704 1.00 90.00 94 ARG A C 1
ATOM 717 O O . ARG A 1 94 ? 6.460 5.172 -12.099 1.00 90.00 94 ARG A O 1
ATOM 724 N N . LEU A 1 95 ? 4.250 4.967 -12.434 1.00 91.31 95 LEU A N 1
ATOM 725 C CA . LEU A 1 95 ? 4.017 3.835 -11.553 1.00 91.31 95 LEU A CA 1
ATOM 726 C C . LEU A 1 95 ? 3.056 2.865 -12.228 1.00 91.31 95 LEU A C 1
ATOM 728 O O . LEU A 1 95 ? 2.018 3.290 -12.723 1.00 91.31 95 LEU A O 1
ATOM 732 N N . SER A 1 96 ? 3.383 1.579 -12.184 1.00 92.94 96 SER A N 1
ATOM 733 C CA . SER A 1 96 ? 2.477 0.491 -12.538 1.00 92.94 96 SER A CA 1
ATOM 734 C C . SER A 1 96 ? 2.313 -0.453 -11.351 1.00 92.94 96 SER A C 1
ATOM 736 O O . SER A 1 96 ? 3.268 -0.737 -10.624 1.00 92.94 96 SER A O 1
ATOM 738 N N . SER A 1 97 ? 1.093 -0.924 -11.123 1.00 93.12 97 SER A N 1
ATOM 739 C CA . SER A 1 97 ? 0.745 -1.893 -10.086 1.00 93.12 97 SER A CA 1
ATOM 740 C C . SER A 1 97 ? -0.199 -2.939 -10.658 1.00 93.12 97 SER A C 1
ATOM 742 O O . SER A 1 97 ? -1.139 -2.602 -11.371 1.00 93.12 97 SER A O 1
ATOM 744 N N . ALA A 1 98 ? 0.021 -4.206 -10.320 1.00 93.31 98 ALA A N 1
ATOM 745 C CA . ALA A 1 98 ? -0.873 -5.307 -10.656 1.00 93.31 98 ALA A CA 1
ATOM 746 C C . ALA A 1 98 ? -1.025 -6.236 -9.450 1.00 93.31 98 ALA A C 1
ATOM 748 O O . ALA A 1 98 ? -0.044 -6.845 -8.999 1.00 93.31 98 ALA A O 1
ATOM 749 N N . ARG A 1 99 ? -2.247 -6.367 -8.923 1.00 92.12 99 ARG A N 1
ATOM 750 C CA . ARG A 1 99 ? -2.519 -7.266 -7.792 1.00 92.12 99 ARG A CA 1
ATOM 751 C C . ARG A 1 99 ? -2.238 -8.712 -8.170 1.00 92.12 99 ARG A C 1
ATOM 753 O O . ARG A 1 99 ? -2.530 -9.154 -9.274 1.00 92.12 99 ARG A O 1
ATOM 760 N N . ARG A 1 100 ? -1.701 -9.482 -7.231 1.00 88.75 100 ARG A N 1
ATOM 761 C CA . ARG A 1 100 ? -1.652 -10.936 -7.378 1.00 88.75 100 ARG A CA 1
ATOM 762 C C . ARG A 1 100 ? -3.012 -11.507 -6.992 1.00 88.75 100 ARG A C 1
ATOM 764 O O . ARG A 1 100 ? -3.568 -11.151 -5.955 1.00 88.75 100 ARG A O 1
ATOM 771 N N . GLY A 1 101 ? -3.533 -12.385 -7.835 1.00 77.06 101 GLY A N 1
ATOM 772 C CA . GLY A 1 101 ? -4.805 -13.067 -7.640 1.00 77.06 101 GLY A CA 1
ATOM 773 C C . GLY A 1 101 ? -4.805 -14.422 -8.347 1.00 77.06 101 GLY A C 1
ATOM 774 O O . GLY A 1 101 ? -3.817 -14.760 -9.004 1.00 77.06 101 GLY A O 1
ATOM 775 N N . PRO A 1 102 ? -5.882 -15.207 -8.195 1.00 71.19 102 PRO A N 1
ATOM 776 C CA . PRO A 1 102 ? -6.042 -16.468 -8.907 1.00 71.19 102 PRO A CA 1
ATOM 777 C C . PRO A 1 102 ? -5.944 -16.249 -10.428 1.00 71.19 102 PRO A C 1
ATOM 779 O O . PRO A 1 102 ? -6.487 -15.255 -10.910 1.00 71.19 102 PRO A O 1
ATOM 782 N N . PRO A 1 103 ? -5.329 -17.167 -11.197 1.00 63.16 103 PRO A N 1
ATOM 783 C CA . PRO A 1 103 ? -5.148 -17.010 -12.646 1.00 63.16 103 PRO A CA 1
ATOM 784 C C . PRO A 1 103 ? -6.451 -16.817 -13.436 1.00 63.16 103 PRO A C 1
ATOM 786 O O . PRO A 1 103 ? -6.432 -16.254 -14.522 1.00 63.16 103 PRO A O 1
ATOM 789 N N . ALA A 1 104 ? -7.578 -17.284 -12.888 1.00 64.56 104 ALA A N 1
ATOM 790 C CA . ALA A 1 104 ? -8.891 -17.259 -13.528 1.00 64.56 104 ALA A CA 1
ATOM 791 C C . ALA A 1 104 ? -9.544 -15.865 -13.598 1.00 64.56 104 ALA A C 1
ATOM 793 O O . ALA A 1 104 ? -10.571 -15.714 -14.252 1.00 64.56 104 ALA A O 1
ATOM 794 N N . LEU A 1 105 ? -8.986 -14.853 -12.924 1.00 70.31 105 LEU A N 1
ATOM 795 C CA . LEU A 1 105 ? -9.513 -13.490 -12.935 1.00 70.31 105 LEU A CA 1
ATOM 796 C C . LEU A 1 105 ? -8.438 -12.520 -13.415 1.00 70.31 105 LEU A C 1
ATOM 798 O O . LEU A 1 105 ? -7.298 -12.566 -12.948 1.00 70.31 105 LEU A O 1
ATOM 802 N 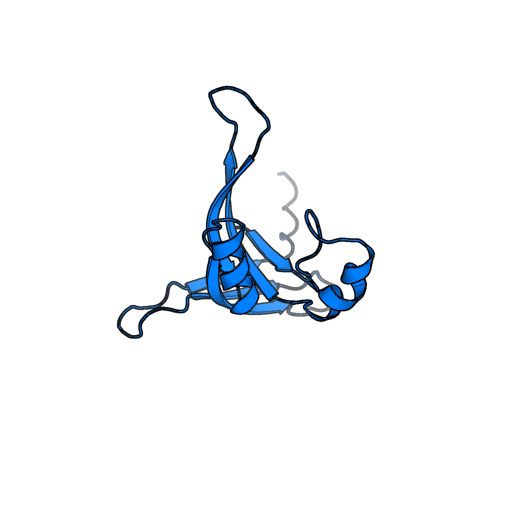N . SER A 1 106 ? -8.818 -11.592 -14.296 1.00 72.88 106 SER A N 1
ATOM 803 C CA . SER A 1 106 ? -7.964 -10.456 -14.638 1.00 72.88 106 SER A CA 1
ATOM 804 C C . SER A 1 106 ? -7.600 -9.704 -13.362 1.00 72.88 106 SER A C 1
ATOM 806 O O . SER A 1 106 ? -8.462 -9.201 -12.638 1.00 72.88 106 SER A O 1
ATOM 808 N N . ALA A 1 107 ? -6.304 -9.661 -13.067 1.00 81.62 107 ALA A N 1
ATOM 809 C CA . ALA A 1 107 ? -5.788 -8.958 -11.909 1.00 81.62 107 ALA A CA 1
ATOM 810 C C . ALA A 1 107 ? -6.097 -7.456 -12.017 1.00 81.62 107 ALA A C 1
ATOM 812 O O . ALA A 1 107 ? -5.787 -6.862 -13.049 1.00 81.62 107 ALA A O 1
ATOM 813 N N . PRO A 1 108 ? -6.632 -6.810 -10.964 1.00 88.12 108 PRO A N 1
ATOM 814 C CA . PRO A 1 108 ? -6.750 -5.359 -10.932 1.00 88.12 108 PRO A CA 1
ATOM 815 C C . PRO A 1 108 ? -5.384 -4.702 -11.138 1.00 88.12 108 PRO A C 1
ATOM 817 O O . PRO A 1 108 ? -4.423 -5.032 -10.428 1.00 88.12 108 PRO A O 1
ATOM 820 N N . THR A 1 109 ? -5.319 -3.768 -12.083 1.00 91.25 109 THR A N 1
ATOM 821 C CA . THR A 1 109 ? -4.121 -2.991 -12.397 1.00 91.25 109 THR A CA 1
ATOM 822 C C . THR A 1 109 ? -4.329 -1.505 -12.137 1.00 91.25 109 THR A C 1
ATOM 824 O O . THR A 1 109 ? -5.453 -1.008 -12.059 1.00 91.25 109 THR A O 1
ATOM 827 N N . LEU A 1 110 ? -3.220 -0.795 -11.964 1.00 90.56 110 LEU A N 1
ATOM 828 C CA . LEU A 1 110 ? -3.175 0.651 -11.838 1.00 90.56 110 LEU A CA 1
ATOM 829 C C . LEU A 1 110 ? -1.911 1.158 -12.527 1.00 90.56 110 LEU A C 1
ATOM 831 O O . LEU A 1 110 ? -0.812 0.847 -12.078 1.00 90.56 110 LEU A O 1
ATOM 835 N N . ASP A 1 111 ? -2.084 2.003 -13.537 1.00 92.31 111 ASP A N 1
ATOM 836 C CA . ASP A 1 111 ? -1.004 2.721 -14.206 1.00 92.31 111 ASP A CA 1
ATOM 837 C C . ASP A 1 111 ? -1.201 4.225 -14.004 1.00 92.31 111 ASP A C 1
ATOM 839 O O . ASP A 1 111 ? -2.255 4.778 -14.318 1.00 92.31 111 ASP A O 1
ATOM 843 N N . VAL A 1 112 ? -0.201 4.889 -13.426 1.00 89.81 112 VAL A N 1
ATOM 844 C CA . VAL A 1 112 ? -0.249 6.316 -13.089 1.00 89.81 112 VAL A CA 1
ATOM 845 C C . VAL A 1 112 ? 1.011 6.995 -13.580 1.00 89.81 112 VAL A C 1
ATOM 847 O O . VAL A 1 112 ? 2.123 6.548 -13.303 1.00 89.81 112 VAL A O 1
ATOM 850 N N . THR A 1 113 ? 0.822 8.137 -14.225 1.00 88.69 113 THR A N 1
ATOM 851 C CA . THR A 1 113 ? 1.902 9.012 -14.658 1.00 88.69 113 THR A CA 1
ATOM 852 C C . THR A 1 113 ? 1.673 10.401 -14.078 1.00 88.69 113 THR A C 1
ATOM 854 O O . THR A 1 113 ? 0.557 10.913 -14.130 1.00 88.69 113 THR A O 1
ATOM 857 N N . TRP A 1 114 ? 2.706 11.014 -13.503 1.00 87.12 114 TRP A N 1
ATOM 858 C CA . TRP A 1 114 ? 2.634 12.372 -12.962 1.00 87.12 114 TRP A CA 1
ATOM 859 C C . TRP A 1 114 ? 3.941 13.125 -13.205 1.00 87.12 114 TRP A C 1
ATOM 861 O O . TRP A 1 114 ? 5.007 12.530 -13.298 1.00 87.12 114 TRP A O 1
ATOM 871 N N . GLY A 1 115 ? 3.876 14.444 -13.311 1.00 84.19 115 GLY A N 1
ATOM 872 C CA . GLY A 1 115 ? 5.035 15.310 -13.528 1.00 84.19 115 GLY A CA 1
ATOM 873 C C . GLY A 1 115 ? 4.754 16.702 -12.980 1.00 84.19 115 GLY A C 1
ATOM 874 O O . GLY A 1 115 ? 3.697 16.923 -12.385 1.00 84.19 115 GLY A O 1
ATOM 875 N N . ALA A 1 116 ? 5.687 17.638 -13.160 1.00 78.25 116 ALA A N 1
ATOM 876 C CA . ALA A 1 116 ? 5.389 19.036 -12.864 1.00 78.25 116 ALA A CA 1
ATOM 877 C C . ALA A 1 116 ? 4.180 19.492 -13.691 1.00 78.25 116 ALA A C 1
ATOM 879 O O . ALA A 1 116 ? 4.071 19.152 -14.871 1.00 78.25 116 ALA A O 1
ATOM 880 N N . ALA A 1 117 ? 3.280 20.252 -13.066 1.00 68.19 117 ALA A N 1
ATOM 881 C CA . ALA A 1 117 ? 2.244 20.948 -13.809 1.00 68.19 117 ALA A CA 1
ATOM 882 C C . ALA A 1 117 ? 2.922 21.842 -14.858 1.00 68.19 117 ALA A C 1
ATOM 884 O O . ALA A 1 117 ? 3.945 22.472 -14.571 1.00 68.19 117 ALA A O 1
ATOM 885 N N . ALA A 1 118 ? 2.374 21.881 -16.075 1.00 64.88 118 ALA A N 1
ATOM 886 C CA . ALA A 1 118 ? 2.723 22.949 -17.001 1.00 64.88 118 ALA A CA 1
ATOM 887 C C . ALA A 1 118 ? 2.456 24.285 -16.290 1.00 64.88 118 ALA A C 1
ATOM 889 O O . ALA A 1 118 ? 1.481 24.386 -15.544 1.00 64.88 118 ALA A O 1
ATOM 890 N N . ALA A 1 119 ? 3.339 25.271 -16.471 1.00 68.25 119 ALA A N 1
ATOM 891 C CA . ALA A 1 119 ? 3.111 26.601 -15.920 1.00 68.25 119 ALA A CA 1
ATOM 892 C C . ALA A 1 119 ? 1.715 27.076 -16.344 1.00 68.25 119 ALA A C 1
ATOM 894 O O . ALA A 1 119 ? 1.348 26.947 -17.515 1.00 68.25 119 ALA A O 1
ATOM 895 N N . GLU A 1 120 ? 0.930 27.555 -15.382 1.00 73.06 120 GLU A N 1
ATOM 896 C CA . GLU A 1 120 ? -0.395 28.091 -15.663 1.00 73.06 120 GLU A CA 1
ATOM 897 C C . GLU A 1 120 ? -0.238 29.270 -16.641 1.00 73.06 120 GLU A C 1
ATOM 899 O O . GLU A 1 120 ? 0.663 30.097 -16.447 1.00 73.06 120 GLU A O 1
ATOM 904 N N . PRO A 1 121 ? -1.022 29.339 -17.734 1.00 71.69 121 PRO A N 1
ATOM 905 C CA . PRO A 1 121 ? -0.981 30.501 -18.611 1.00 71.69 121 PRO A CA 1
ATOM 906 C C . PRO A 1 121 ? -1.351 31.755 -17.802 1.00 71.69 121 PRO A C 1
ATOM 908 O O . PRO A 1 121 ? -2.178 31.660 -16.891 1.00 71.69 121 PRO A O 1
ATOM 911 N N . PRO A 1 122 ? -0.755 32.923 -18.102 1.00 73.31 122 PRO A N 1
ATOM 912 C CA . PRO A 1 122 ? -1.073 34.147 -17.377 1.00 73.31 122 PRO A CA 1
ATOM 913 C C . PRO A 1 122 ? -2.584 34.432 -17.448 1.00 73.31 122 PRO A C 1
ATOM 915 O O . PRO A 1 122 ? -3.210 34.123 -18.471 1.00 73.31 122 PRO A O 1
ATOM 918 N N . PRO A 1 123 ? -3.181 35.004 -16.384 1.00 77.56 123 PRO A N 1
ATOM 919 C CA . PRO A 1 123 ? -4.575 35.427 -16.424 1.00 77.56 123 PRO A CA 1
ATOM 920 C C . PRO A 1 123 ? -4.786 36.400 -17.594 1.00 77.56 123 PRO A C 1
ATOM 922 O O . PRO A 1 123 ? -3.900 37.199 -17.902 1.00 77.56 123 PRO A O 1
ATOM 925 N N . ARG A 1 124 ? -5.935 36.272 -18.269 1.00 72.12 124 ARG A N 1
ATOM 926 C CA . ARG A 1 124 ? -6.333 37.147 -19.381 1.00 72.12 124 ARG A CA 1
ATOM 927 C C . ARG A 1 124 ? -6.625 38.564 -18.914 1.00 72.12 124 ARG A C 1
ATOM 929 O O . ARG A 1 124 ? -7.183 38.699 -17.803 1.00 72.12 124 ARG A O 1
#

InterPro domains:
  IPR018644 Protein of unknown function DUF2071 [PF09844] (29-119)

Sequence (124 aa):
VVALSELGIAPAGVLAPRLLRPLLSLLRVSHHAVNVRTYVRPAAGGPPGVYFFSLDCSHVLASFGARLLFNLPYRLARIHRSKEASGHRSGQHRLSSARRGPPALSAPTLDVTWGAAAAEPPPR

Radius of gyration: 18.68 Å; chains: 1; bounding box: 39×54×43 Å

Secondary structure (DSSP, 8-state):
-EEEEEEEE-S-SSS--GGGHHHHHTT-EEEEEEEEEEEE--TTS---EEEEEEEEES-HHHHHHHHHHH---EEEEEEEEEE---TTS-PPEEEEEEE---TTSPPPEEEEEE-PPPPPPPP-